Protein AF-A0A965XZT9-F1 (afdb_monomer_lite)

Radius of gyration: 24.92 Å; chains: 1; bounding box: 49×25×81 Å

Sequence (124 aa):
MKNLSIKQRVTLYYAAVFLLITGLVIGGFYAAFGYQTNQVSQLSLERAVKNAFDFIETPGDWLEISPDFDFYVDDVTLLVYGPEGTLMLGHEPQSFPQNTALRSDEHQSIDTTLDQWQVYDLYT

Structure (mmCIF, N/CA/C/O backbone):
data_AF-A0A965XZT9-F1
#
_entry.id   AF-A0A965XZT9-F1
#
loop_
_atom_site.group_PDB
_atom_site.id
_atom_site.type_symbol
_atom_site.label_atom_id
_atom_site.label_alt_id
_atom_site.label_comp_id
_atom_site.label_asym_id
_atom_site.label_entity_id
_atom_site.label_seq_id
_atom_site.pdbx_PDB_ins_code
_atom_site.Cartn_x
_atom_site.Cartn_y
_atom_site.Cartn_z
_atom_site.occupancy
_atom_site.B_iso_or_equiv
_atom_site.auth_seq_id
_atom_site.auth_comp_id
_atom_site.auth_asym_id
_atom_site.auth_atom_id
_atom_site.pdbx_PDB_model_num
ATOM 1 N N . MET A 1 1 ? -14.667 12.837 48.450 1.00 46.12 1 MET A N 1
ATOM 2 C CA . MET A 1 1 ? -15.279 12.034 47.365 1.00 46.12 1 MET A CA 1
ATOM 3 C C . MET A 1 1 ? -16.685 12.569 47.148 1.00 46.12 1 MET A C 1
ATOM 5 O O . MET A 1 1 ? -17.460 12.572 48.092 1.00 46.12 1 MET A O 1
ATOM 9 N N . LYS A 1 2 ? -16.977 13.171 45.989 1.00 57.44 2 LYS A N 1
ATOM 10 C CA . LYS A 1 2 ? -18.241 13.893 45.770 1.00 57.44 2 LYS A CA 1
ATOM 11 C C . LYS A 1 2 ? -19.372 12.877 45.582 1.00 57.44 2 LYS A C 1
ATOM 13 O O . LYS A 1 2 ? -19.319 12.058 44.668 1.00 57.44 2 LYS A O 1
ATOM 18 N N . ASN A 1 3 ? -20.368 12.918 46.462 1.00 64.38 3 ASN A N 1
ATOM 19 C CA . ASN A 1 3 ? -21.511 12.008 46.442 1.00 64.38 3 ASN A CA 1
ATOM 20 C C . ASN A 1 3 ? -22.397 12.348 45.237 1.00 64.38 3 ASN A C 1
ATOM 22 O O . ASN A 1 3 ? -23.255 13.223 45.310 1.00 64.38 3 ASN A O 1
ATOM 26 N N . LEU A 1 4 ? -22.129 11.704 44.100 1.00 70.00 4 LEU A N 1
ATOM 27 C CA . LEU A 1 4 ? -22.939 11.828 42.889 1.00 70.00 4 LEU A CA 1
ATOM 28 C C . LEU A 1 4 ? -24.373 11.388 43.193 1.00 70.00 4 LEU A C 1
ATOM 30 O O . LEU A 1 4 ? -24.595 10.299 43.728 1.00 70.00 4 LEU A O 1
ATOM 34 N N . SER A 1 5 ? -25.334 12.236 42.828 1.00 79.06 5 SER A N 1
ATOM 35 C CA . SER A 1 5 ? -26.756 11.908 42.917 1.00 79.06 5 SER A CA 1
ATOM 36 C C . SER A 1 5 ? -27.059 10.666 42.076 1.00 79.06 5 SER A C 1
ATOM 38 O O . SER A 1 5 ? -26.427 10.436 41.042 1.00 79.06 5 SER A O 1
ATOM 40 N N . ILE A 1 6 ? -28.049 9.874 42.492 1.00 78.38 6 ILE A N 1
ATOM 41 C CA . ILE A 1 6 ? -28.479 8.643 41.807 1.00 78.38 6 ILE A CA 1
ATOM 42 C C . ILE A 1 6 ? -28.714 8.901 40.309 1.00 78.38 6 ILE A C 1
ATOM 44 O O . ILE A 1 6 ? -28.274 8.116 39.475 1.00 78.38 6 ILE A O 1
ATOM 48 N N . LYS A 1 7 ? -29.295 10.058 39.957 1.00 78.75 7 LYS A N 1
ATOM 49 C CA . LYS A 1 7 ? -29.506 10.471 38.560 1.00 78.75 7 LYS A CA 1
ATOM 50 C C . LYS A 1 7 ? -28.192 10.581 37.776 1.00 78.75 7 LYS A C 1
ATOM 52 O O . LYS A 1 7 ? -28.102 10.070 36.669 1.00 78.75 7 LYS A O 1
ATOM 57 N N . GLN A 1 8 ? -27.158 11.182 38.366 1.00 80.00 8 GLN A N 1
ATOM 58 C CA . GLN A 1 8 ? -25.852 11.354 37.719 1.00 80.00 8 GLN A CA 1
ATOM 59 C C . GLN A 1 8 ? -25.112 10.028 37.545 1.00 80.00 8 GLN A C 1
ATOM 61 O O . GLN A 1 8 ? -24.463 9.835 36.525 1.00 80.00 8 GLN A O 1
ATOM 66 N N . ARG A 1 9 ? -25.226 9.100 38.506 1.00 83.19 9 ARG A N 1
ATOM 67 C CA . ARG A 1 9 ? -24.647 7.752 38.371 1.00 83.19 9 ARG A CA 1
ATOM 68 C C . ARG A 1 9 ? -25.265 6.989 37.204 1.00 83.19 9 ARG A C 1
ATOM 70 O O . ARG A 1 9 ? -24.542 6.365 36.437 1.00 83.19 9 ARG A O 1
ATOM 77 N N . VAL A 1 10 ? -26.585 7.083 37.056 1.00 85.06 10 VAL A N 1
ATOM 78 C CA . VAL A 1 10 ? -27.317 6.448 35.955 1.00 85.06 10 VAL A CA 1
ATOM 79 C C . VAL A 1 10 ? -26.925 7.072 34.612 1.00 85.06 10 VAL A C 1
ATOM 81 O O . VAL A 1 10 ? -26.591 6.344 33.683 1.00 85.06 10 VAL A O 1
ATOM 84 N N . THR A 1 11 ? -26.867 8.404 34.511 1.00 90.62 11 THR A N 1
ATOM 85 C CA . THR A 1 11 ? -26.394 9.087 33.292 1.00 90.62 11 THR A CA 1
ATOM 86 C C . THR A 1 11 ? -24.959 8.702 32.932 1.00 90.62 11 THR A C 1
ATOM 88 O O . THR A 1 11 ? -24.677 8.448 31.765 1.00 90.62 11 THR A O 1
ATOM 91 N N . LEU A 1 12 ? -24.061 8.615 33.919 1.00 87.88 12 LEU A N 1
ATOM 92 C CA . LEU A 1 12 ? -22.669 8.219 33.696 1.00 87.88 12 LEU A CA 1
ATOM 93 C C . LEU A 1 12 ? -22.569 6.786 33.160 1.00 87.88 12 LEU A C 1
ATOM 95 O O . LEU A 1 12 ? -21.752 6.517 32.288 1.00 87.88 12 LEU A O 1
ATOM 99 N N . TYR A 1 13 ? -23.417 5.881 33.653 1.00 91.38 13 TYR A N 1
ATOM 100 C CA . TYR A 1 13 ? -23.460 4.500 33.184 1.00 91.38 13 TYR A CA 1
ATOM 101 C C . TYR A 1 13 ? -23.886 4.418 31.715 1.00 91.38 13 TYR A C 1
ATOM 103 O O . TYR A 1 13 ? -23.197 3.801 30.907 1.00 91.38 13 TYR A O 1
ATOM 111 N N . TYR A 1 14 ? -24.968 5.109 31.344 1.00 91.06 14 TYR A N 1
ATOM 112 C CA . TYR A 1 14 ? -25.407 5.164 29.949 1.00 91.06 14 TYR A CA 1
ATOM 113 C C . TYR A 1 14 ? -24.369 5.824 29.037 1.00 91.06 14 TYR A C 1
ATOM 115 O O . TYR A 1 14 ? -24.112 5.317 27.949 1.00 91.06 14 TYR A O 1
ATOM 123 N N . ALA A 1 15 ? -23.722 6.903 29.488 1.00 93.19 15 ALA A N 1
ATOM 124 C CA . ALA A 1 15 ? -22.646 7.547 28.738 1.00 93.19 15 ALA A CA 1
ATOM 125 C C . ALA A 1 15 ? -21.436 6.615 28.545 1.00 93.19 15 ALA A C 1
ATOM 127 O O . ALA A 1 15 ? -20.874 6.562 27.454 1.00 93.19 15 ALA A O 1
ATOM 128 N N . ALA A 1 16 ? -21.060 5.845 29.570 1.00 92.44 16 ALA A N 1
ATOM 129 C CA . ALA A 1 16 ? -19.964 4.883 29.485 1.00 92.44 16 ALA A CA 1
ATOM 130 C C . ALA A 1 16 ? -20.272 3.749 28.498 1.00 92.44 16 ALA A C 1
ATOM 132 O O . ALA A 1 16 ? -19.433 3.425 27.662 1.00 92.44 16 ALA A O 1
ATOM 133 N N . VAL A 1 17 ? -21.485 3.188 28.543 1.00 95.44 17 VAL A N 1
ATOM 134 C CA . VAL A 1 17 ? -21.930 2.167 27.579 1.00 95.44 17 VAL A CA 1
ATOM 135 C C . VAL A 1 17 ? -21.943 2.734 26.159 1.00 95.44 17 VAL A C 1
ATOM 137 O O . VAL A 1 17 ? -21.466 2.081 25.234 1.00 95.44 17 VAL A O 1
ATOM 140 N N . PHE A 1 18 ? -22.423 3.966 25.982 1.00 95.62 18 PHE A N 1
ATOM 141 C CA . PHE A 1 18 ? -22.443 4.626 24.679 1.00 95.62 18 PHE A CA 1
ATOM 142 C C . PHE A 1 18 ? -21.033 4.848 24.116 1.00 95.62 18 PHE A C 1
ATOM 144 O O . PHE A 1 18 ? -20.787 4.561 22.944 1.00 95.62 18 PHE A O 1
ATOM 151 N N . LEU A 1 19 ? -20.087 5.294 24.948 1.00 95.56 19 LEU A N 1
ATOM 152 C CA . LEU A 1 19 ? -18.681 5.432 24.562 1.00 95.56 19 LEU A CA 1
ATOM 153 C C . LEU A 1 19 ? -18.058 4.087 24.190 1.00 95.56 19 LEU A C 1
ATOM 155 O O . LEU A 1 19 ? -17.312 4.015 23.219 1.00 95.56 19 LEU A O 1
ATOM 159 N N . LEU A 1 20 ? -18.391 3.023 24.922 1.00 96.31 20 LEU A N 1
ATOM 160 C CA . LEU A 1 20 ? -17.888 1.678 24.651 1.00 96.31 20 LEU A CA 1
ATOM 161 C C . LEU A 1 20 ? -18.380 1.179 23.283 1.00 96.31 20 LEU A C 1
ATOM 163 O O . LEU A 1 20 ? -17.574 0.761 22.456 1.00 96.31 20 LEU A O 1
ATOM 167 N N . ILE A 1 21 ? -19.681 1.306 23.005 1.00 96.31 21 ILE A N 1
ATOM 168 C CA . ILE A 1 21 ? -20.266 0.949 21.702 1.00 96.31 21 ILE A CA 1
ATOM 169 C C . ILE A 1 21 ? -19.636 1.784 20.582 1.00 96.31 21 ILE A C 1
ATOM 171 O O . ILE A 1 21 ? -19.229 1.236 19.561 1.00 96.31 21 ILE A O 1
ATOM 175 N N . THR A 1 22 ? -19.504 3.096 20.785 1.00 96.06 22 THR A N 1
ATOM 176 C CA . THR A 1 22 ? -18.891 3.997 19.799 1.00 96.06 22 THR A CA 1
ATOM 177 C C . THR A 1 22 ? -17.442 3.598 19.509 1.00 96.06 22 THR A C 1
ATOM 179 O O . THR A 1 22 ? -17.047 3.529 18.348 1.00 96.06 22 THR A O 1
ATOM 182 N N . GLY A 1 23 ? -16.664 3.264 20.542 1.00 95.75 23 GLY A N 1
ATOM 183 C CA . GLY A 1 23 ? -15.288 2.792 20.391 1.00 95.75 23 GLY A CA 1
ATOM 184 C C . GLY A 1 23 ? -15.191 1.479 19.614 1.00 95.75 23 GLY A C 1
ATOM 185 O O . GLY A 1 23 ? -14.319 1.34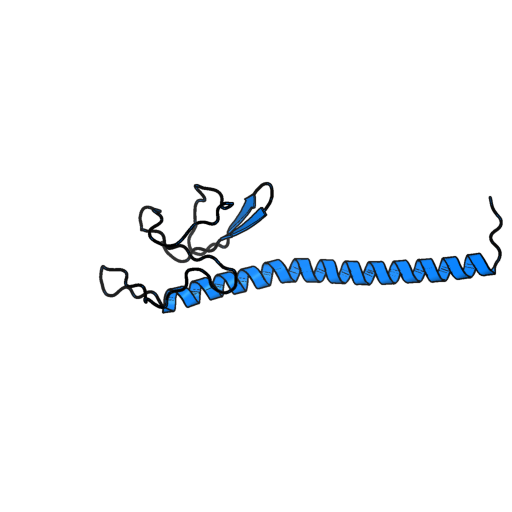7 18.761 1.00 95.75 23 GLY A O 1
ATOM 186 N N . LEU A 1 24 ? -16.111 0.538 19.845 1.00 95.12 24 LEU A N 1
ATOM 187 C CA . LEU A 1 24 ? -16.170 -0.714 19.083 1.00 95.12 24 LEU A CA 1
ATOM 188 C C . LEU A 1 24 ? -16.498 -0.478 17.608 1.00 95.12 24 LEU A C 1
ATOM 190 O O . LEU A 1 24 ? -15.872 -1.088 16.746 1.00 95.12 24 LEU A O 1
ATOM 194 N N . VAL A 1 25 ? -17.438 0.422 17.309 1.00 94.94 25 VAL A N 1
ATOM 195 C CA . VAL A 1 25 ? -17.782 0.778 15.925 1.00 94.94 25 VAL A CA 1
ATOM 196 C C . VAL A 1 25 ? -16.580 1.409 15.223 1.00 94.94 25 VAL A C 1
ATOM 198 O O . VAL A 1 25 ? -16.198 0.949 14.151 1.00 94.94 25 VAL A O 1
ATOM 201 N N . ILE A 1 26 ? -15.937 2.404 15.843 1.00 92.88 26 ILE A N 1
ATOM 202 C CA . ILE A 1 26 ? -14.747 3.061 15.278 1.00 92.88 26 ILE A CA 1
ATOM 203 C C . ILE A 1 26 ? -13.605 2.055 15.094 1.00 92.88 26 ILE A C 1
ATOM 205 O O . ILE A 1 26 ? -12.980 2.032 14.037 1.00 92.88 26 ILE A O 1
ATOM 209 N N . GLY A 1 27 ? -13.354 1.196 16.085 1.00 89.75 27 GLY A N 1
ATOM 210 C CA . GLY A 1 27 ? -12.330 0.155 15.997 1.00 89.75 27 GLY A CA 1
ATOM 211 C C . GLY A 1 27 ? -12.604 -0.844 14.872 1.00 89.75 27 GLY A C 1
ATOM 212 O O . GLY A 1 27 ? -11.687 -1.209 14.140 1.00 89.75 27 GLY A O 1
ATOM 213 N N . GLY A 1 28 ? -13.868 -1.230 14.686 1.00 85.88 28 GLY A N 1
ATOM 214 C CA . GLY A 1 28 ? -14.299 -2.074 13.573 1.00 85.88 28 GLY A CA 1
ATOM 215 C C . GLY A 1 28 ? -14.065 -1.415 12.214 1.00 85.88 28 GLY A C 1
ATOM 216 O O . GLY A 1 28 ? -13.497 -2.046 11.326 1.00 85.88 28 GLY A O 1
ATOM 217 N N . PHE A 1 29 ? -14.427 -0.136 12.067 1.00 84.62 29 PHE A N 1
ATOM 218 C CA . PHE A 1 29 ? -14.134 0.629 10.852 1.00 84.62 29 PHE A CA 1
ATOM 219 C C . PHE A 1 29 ? -12.630 0.709 10.584 1.00 84.62 29 PHE A C 1
ATOM 221 O O . PHE A 1 29 ? -12.201 0.423 9.472 1.00 84.62 29 PHE A O 1
ATOM 228 N N . TYR A 1 30 ? -11.821 1.035 11.594 1.00 81.50 30 TYR A N 1
ATOM 229 C CA . TYR A 1 30 ? -10.368 1.132 11.448 1.00 81.50 30 TYR A CA 1
ATOM 230 C C . TYR A 1 30 ? -9.742 -0.192 10.988 1.00 81.50 30 TYR A C 1
ATOM 232 O O . TYR A 1 30 ? -8.926 -0.208 10.068 1.00 81.50 30 TYR A O 1
ATOM 240 N N . ALA A 1 31 ? -10.170 -1.314 11.577 1.00 78.00 31 ALA A N 1
ATOM 241 C CA . ALA A 1 31 ? -9.729 -2.638 11.154 1.00 78.00 31 ALA A CA 1
ATOM 242 C C . ALA A 1 31 ? -10.134 -2.933 9.701 1.00 78.00 31 ALA A C 1
ATOM 244 O O . ALA A 1 31 ? -9.304 -3.383 8.915 1.00 78.00 31 ALA A O 1
ATOM 245 N N . ALA A 1 32 ? -11.381 -2.635 9.322 1.00 72.38 32 ALA A N 1
ATOM 246 C CA . ALA A 1 32 ? -11.863 -2.839 7.958 1.00 72.38 32 ALA A CA 1
ATOM 247 C C . ALA A 1 32 ? -11.080 -2.004 6.930 1.00 72.38 32 ALA A C 1
ATOM 249 O O . ALA A 1 32 ? -10.687 -2.537 5.896 1.00 72.38 32 ALA A O 1
ATOM 250 N N . PHE A 1 33 ? -10.786 -0.734 7.229 1.00 65.81 33 PHE A N 1
ATOM 251 C CA . PHE A 1 33 ? -9.977 0.122 6.356 1.00 65.81 33 PHE A CA 1
ATOM 252 C C . PHE A 1 33 ? -8.551 -0.412 6.179 1.00 65.81 33 PHE A C 1
ATOM 254 O O . PHE A 1 33 ? -8.067 -0.470 5.052 1.00 65.81 33 PHE A O 1
ATOM 261 N N . GLY A 1 34 ? -7.899 -0.867 7.255 1.00 61.09 34 GLY A N 1
ATOM 262 C CA . GLY A 1 34 ? -6.539 -1.412 7.178 1.00 61.09 34 GLY A CA 1
ATOM 263 C C . GLY A 1 34 ? -6.424 -2.661 6.295 1.00 61.09 34 GLY A C 1
ATOM 264 O O . GLY A 1 34 ? -5.463 -2.798 5.539 1.00 61.09 34 GLY A O 1
ATOM 265 N N . TYR A 1 35 ? -7.416 -3.557 6.346 1.00 57.88 35 TYR A N 1
ATOM 266 C CA . TYR A 1 35 ? -7.450 -4.740 5.477 1.00 57.88 35 TYR A CA 1
ATOM 267 C C . TYR A 1 35 ? -7.829 -4.402 4.030 1.00 57.88 35 TYR A C 1
ATOM 269 O O . TYR A 1 35 ? -7.253 -4.972 3.102 1.00 57.88 35 TYR A O 1
ATOM 277 N N . GLN A 1 36 ? -8.769 -3.474 3.827 1.00 53.88 36 GLN A N 1
ATOM 278 C CA . GLN A 1 36 ? -9.250 -3.107 2.496 1.00 53.88 36 GLN A CA 1
ATOM 279 C C . GLN A 1 36 ? -8.186 -2.356 1.687 1.00 53.88 36 GLN A C 1
ATOM 281 O O . GLN A 1 36 ? -8.016 -2.653 0.509 1.00 53.88 36 GLN A O 1
ATOM 286 N N . THR A 1 37 ? -7.446 -1.428 2.305 1.00 55.72 37 THR A N 1
ATOM 287 C CA . THR A 1 37 ? -6.440 -0.613 1.608 1.00 55.72 37 THR A CA 1
ATOM 288 C C . THR A 1 37 ? -5.355 -1.473 0.967 1.00 55.72 37 THR A C 1
ATOM 290 O O . THR A 1 37 ? -5.084 -1.318 -0.214 1.00 55.72 37 THR A O 1
ATOM 293 N N . ASN A 1 38 ? -4.776 -2.435 1.687 1.00 58.25 38 ASN A N 1
ATOM 294 C CA . ASN A 1 38 ? -3.661 -3.211 1.135 1.00 58.25 38 ASN A CA 1
ATOM 295 C C . ASN A 1 38 ? -4.098 -4.175 0.026 1.00 58.25 38 ASN A C 1
ATOM 297 O O . ASN A 1 38 ? -3.437 -4.272 -1.003 1.00 58.25 38 ASN A O 1
ATOM 301 N N . GLN A 1 39 ? -5.228 -4.862 0.209 1.00 59.53 39 GLN A N 1
ATOM 302 C CA . GLN A 1 39 ? -5.711 -5.851 -0.760 1.00 59.53 39 GLN A CA 1
ATOM 303 C C . GLN A 1 39 ? -6.260 -5.198 -2.032 1.00 59.53 39 GLN A C 1
ATOM 305 O O . GLN A 1 39 ? -5.990 -5.664 -3.136 1.00 59.53 39 GLN A O 1
ATOM 310 N N . VAL A 1 40 ? -7.009 -4.099 -1.897 1.00 60.75 40 VAL A N 1
ATOM 311 C CA . VAL A 1 40 ? -7.529 -3.373 -3.063 1.00 60.75 40 VAL A CA 1
ATOM 312 C C . VAL A 1 40 ? -6.396 -2.704 -3.830 1.00 60.75 40 VAL A C 1
ATOM 314 O O . VAL A 1 40 ? -6.389 -2.799 -5.053 1.00 60.75 40 VAL A O 1
ATOM 317 N N . SER A 1 41 ? -5.413 -2.106 -3.147 1.00 62.38 41 SER A N 1
ATOM 318 C CA . SER A 1 41 ? -4.259 -1.506 -3.824 1.00 62.38 41 SER A CA 1
ATOM 319 C C . SER A 1 41 ? -3.421 -2.542 -4.573 1.00 62.38 41 SER A C 1
ATOM 321 O O . SER A 1 41 ? -3.017 -2.276 -5.698 1.00 62.38 41 SER A O 1
ATOM 323 N N . GLN A 1 42 ? -3.211 -3.740 -4.014 1.00 65.75 42 GLN A N 1
ATOM 324 C CA . GLN A 1 42 ? -2.490 -4.819 -4.706 1.00 65.75 42 GLN A CA 1
ATOM 325 C C . GLN A 1 42 ? -3.237 -5.312 -5.950 1.00 65.75 42 GLN A C 1
ATOM 327 O O . GLN A 1 42 ? -2.642 -5.422 -7.018 1.00 65.75 42 GLN A O 1
ATOM 332 N N . LEU A 1 43 ? -4.548 -5.543 -5.837 1.00 66.88 43 LEU A N 1
ATOM 333 C CA . LEU A 1 43 ? -5.375 -5.975 -6.968 1.00 66.88 43 LEU A CA 1
ATOM 334 C C . LEU A 1 43 ? -5.496 -4.897 -8.054 1.00 66.88 43 LEU A C 1
ATOM 336 O O . LEU A 1 43 ? -5.570 -5.228 -9.237 1.00 66.88 43 LEU A O 1
ATOM 340 N N . SER A 1 44 ? -5.541 -3.621 -7.662 1.00 69.31 44 SER A N 1
ATOM 341 C CA . SER A 1 44 ? -5.556 -2.495 -8.601 1.00 69.31 44 SER A CA 1
ATOM 342 C C . SER A 1 44 ? -4.219 -2.377 -9.326 1.00 69.31 44 SER A C 1
ATOM 344 O O . SER A 1 44 ? -4.203 -2.262 -10.545 1.00 69.31 44 SER A O 1
ATOM 346 N N . LEU A 1 45 ? -3.105 -2.507 -8.596 1.00 71.50 45 LEU A N 1
ATOM 347 C CA . LEU A 1 45 ? -1.750 -2.499 -9.147 1.00 71.50 45 LEU A CA 1
ATOM 348 C C . LEU A 1 45 ? -1.536 -3.636 -10.152 1.00 71.50 45 LEU A C 1
ATOM 350 O O . LEU A 1 45 ? -1.114 -3.390 -11.277 1.00 71.50 45 LEU A O 1
ATOM 354 N N . GLU A 1 46 ? -1.888 -4.868 -9.782 1.00 74.50 46 GLU A N 1
ATOM 355 C CA . GLU A 1 46 ? -1.767 -6.030 -10.668 1.00 74.50 46 GLU A CA 1
ATOM 356 C C . GLU A 1 46 ? -2.614 -5.861 -11.938 1.00 74.50 46 GLU A C 1
ATOM 358 O O . GLU A 1 46 ? -2.160 -6.163 -13.042 1.00 74.50 46 GLU A O 1
ATOM 363 N N . ARG A 1 47 ? -3.843 -5.345 -11.803 1.00 76.88 47 ARG A N 1
ATOM 364 C CA . ARG A 1 47 ? -4.728 -5.108 -12.947 1.00 76.88 47 ARG A CA 1
ATOM 365 C C . ARG A 1 47 ? -4.216 -3.985 -13.844 1.00 76.88 47 ARG A C 1
ATOM 367 O O . ARG A 1 47 ? -4.253 -4.151 -15.057 1.00 76.88 47 ARG A O 1
ATOM 374 N N . ALA A 1 48 ? -3.740 -2.880 -13.272 1.00 75.75 48 ALA A N 1
ATOM 375 C CA . ALA A 1 48 ? -3.180 -1.765 -14.028 1.00 75.75 48 ALA A CA 1
ATOM 376 C C . ALA A 1 48 ? -1.967 -2.221 -14.847 1.00 75.75 48 ALA A C 1
ATOM 378 O O . ALA A 1 48 ? -1.909 -1.952 -16.042 1.00 75.75 48 ALA A O 1
ATOM 379 N N . VAL A 1 49 ? -1.061 -2.994 -14.239 1.00 74.56 49 VAL A N 1
ATOM 380 C CA . VAL A 1 49 ? 0.100 -3.562 -14.936 1.00 74.56 49 VAL A CA 1
ATOM 381 C C . VAL A 1 49 ? -0.341 -4.527 -16.038 1.00 74.56 49 VAL A C 1
ATOM 383 O O . VAL A 1 49 ? 0.073 -4.363 -17.179 1.00 74.56 49 VAL A O 1
ATOM 386 N N . LYS A 1 50 ? -1.229 -5.490 -15.754 1.00 76.94 50 LYS A N 1
ATOM 387 C CA . LYS A 1 50 ? -1.712 -6.444 -16.772 1.00 76.94 50 LYS A CA 1
ATOM 388 C C . LYS A 1 50 ? -2.414 -5.759 -17.944 1.00 76.94 50 LYS A C 1
ATOM 390 O O . LYS A 1 50 ? -2.141 -6.105 -19.085 1.00 76.94 50 LYS A O 1
ATOM 395 N N . ASN A 1 51 ? -3.261 -4.771 -17.670 1.00 76.50 51 ASN A N 1
ATOM 396 C CA . ASN A 1 51 ? -3.925 -3.991 -18.713 1.00 76.50 51 ASN A CA 1
ATOM 397 C C . ASN A 1 51 ? -2.919 -3.164 -19.524 1.00 76.50 51 ASN A C 1
ATOM 399 O O . ASN A 1 51 ? -3.107 -2.997 -20.721 1.00 76.50 51 ASN A O 1
ATOM 403 N N . ALA A 1 52 ? -1.853 -2.652 -18.901 1.00 72.44 52 ALA A N 1
ATOM 404 C CA . ALA A 1 52 ? -0.803 -1.917 -19.601 1.00 72.44 52 ALA A CA 1
ATOM 405 C C . ALA A 1 52 ? -0.102 -2.793 -20.653 1.00 72.44 52 ALA A C 1
ATOM 407 O O . ALA A 1 52 ? 0.183 -2.315 -21.748 1.00 72.44 52 ALA A O 1
ATOM 408 N N . PHE A 1 53 ? 0.108 -4.082 -20.360 1.00 72.94 53 PHE A N 1
ATOM 409 C CA . PHE A 1 53 ? 0.671 -5.035 -21.323 1.00 72.94 53 PHE A CA 1
ATOM 410 C C . PHE A 1 53 ? -0.218 -5.264 -22.550 1.00 72.94 53 PHE A C 1
ATOM 412 O O . PHE A 1 53 ? 0.326 -5.504 -23.622 1.00 72.94 53 PHE A O 1
ATOM 419 N N . ASP A 1 54 ? -1.545 -5.124 -22.450 1.00 73.81 54 ASP A N 1
ATOM 420 C CA . ASP A 1 54 ? -2.436 -5.238 -23.619 1.00 73.81 54 ASP A CA 1
ATOM 421 C C . ASP A 1 54 ? -2.193 -4.122 -24.658 1.00 73.81 54 ASP A C 1
ATOM 423 O O . ASP A 1 54 ? -2.570 -4.261 -25.820 1.00 73.81 54 ASP A O 1
ATOM 427 N N . PHE A 1 55 ? -1.554 -3.017 -24.256 1.00 61.72 55 PHE A N 1
ATOM 428 C CA . PHE A 1 55 ? -1.218 -1.880 -25.121 1.00 61.72 55 PHE A CA 1
ATOM 429 C C . PHE A 1 55 ? 0.236 -1.886 -25.612 1.00 61.72 55 PHE A C 1
ATOM 431 O O . PHE A 1 55 ? 0.623 -0.998 -26.385 1.00 61.72 55 PHE A O 1
ATOM 438 N N . ILE A 1 56 ? 1.034 -2.854 -25.152 1.00 68.38 56 ILE A N 1
ATOM 439 C CA . ILE A 1 56 ? 2.441 -3.025 -25.502 1.00 68.38 56 ILE A CA 1
ATOM 440 C C . ILE A 1 56 ? 2.556 -4.262 -26.389 1.00 68.38 56 ILE A C 1
ATOM 442 O O . ILE A 1 56 ? 2.380 -5.392 -25.937 1.00 68.38 56 ILE A O 1
ATOM 446 N N . GLU A 1 57 ? 2.895 -4.055 -27.655 1.00 65.19 57 GLU A N 1
ATOM 447 C CA . GLU A 1 57 ? 3.192 -5.141 -28.579 1.00 65.19 57 GLU A CA 1
ATOM 448 C C . GLU A 1 57 ? 4.706 -5.246 -28.790 1.00 65.19 57 GLU A C 1
ATOM 450 O O . GLU A 1 57 ? 5.419 -4.246 -28.900 1.00 65.19 57 GLU A O 1
ATOM 455 N N . THR A 1 58 ? 5.203 -6.477 -28.917 1.00 62.03 58 THR A N 1
ATOM 456 C CA . THR A 1 58 ? 6.604 -6.743 -29.280 1.00 62.03 58 THR A CA 1
ATOM 457 C C . THR A 1 58 ? 6.664 -7.480 -30.621 1.00 62.03 58 THR A C 1
ATOM 459 O O . THR A 1 58 ? 6.903 -8.694 -30.654 1.00 62.03 58 THR A O 1
ATOM 462 N N . PRO A 1 59 ? 6.401 -6.809 -31.761 1.00 58.97 59 PRO A N 1
ATOM 463 C CA . PRO A 1 59 ? 6.555 -7.436 -33.062 1.00 58.97 59 PRO A CA 1
ATOM 464 C C . PRO A 1 59 ? 8.046 -7.583 -33.398 1.00 58.97 59 PRO A C 1
ATOM 466 O O . PRO A 1 59 ? 8.676 -6.702 -33.972 1.00 58.97 59 PRO A O 1
ATOM 469 N N . GLY A 1 60 ? 8.626 -8.736 -33.064 1.00 67.69 60 GLY A N 1
ATOM 470 C CA . GLY A 1 60 ? 10.022 -9.042 -33.381 1.00 67.69 60 GLY A CA 1
ATOM 471 C C . GLY A 1 60 ? 10.999 -8.465 -32.358 1.00 67.69 60 GLY A C 1
ATOM 472 O O . GLY A 1 60 ? 11.038 -8.952 -31.235 1.00 67.69 60 GLY A O 1
ATOM 473 N N . ASP A 1 61 ? 11.816 -7.489 -32.767 1.00 63.56 61 ASP A N 1
ATOM 474 C CA . ASP A 1 61 ? 12.959 -6.969 -31.983 1.00 63.56 61 ASP A CA 1
ATOM 475 C C . ASP A 1 61 ? 12.772 -5.502 -31.543 1.00 63.56 61 ASP A C 1
ATOM 477 O O . ASP A 1 61 ? 13.695 -4.865 -31.037 1.00 63.56 61 ASP A O 1
ATOM 481 N N . TRP A 1 62 ? 11.583 -4.932 -31.767 1.00 53.38 62 TRP A N 1
ATOM 482 C CA . TRP A 1 62 ? 11.229 -3.581 -31.332 1.00 53.38 62 TRP A CA 1
ATOM 483 C C . TRP A 1 62 ? 10.001 -3.601 -30.424 1.00 53.38 62 TRP A C 1
ATOM 485 O O . TRP A 1 62 ? 9.080 -4.395 -30.609 1.00 53.38 62 TRP A O 1
ATOM 495 N N . LEU A 1 63 ? 10.016 -2.710 -29.434 1.00 67.75 63 LEU A N 1
ATOM 496 C CA . LEU A 1 63 ? 8.895 -2.461 -28.538 1.00 67.75 63 LEU A CA 1
ATOM 497 C C . LEU A 1 63 ? 7.992 -1.403 -29.174 1.00 67.75 63 LEU A C 1
ATOM 499 O O . LEU A 1 63 ? 8.436 -0.276 -29.409 1.00 67.75 63 LEU A O 1
ATOM 503 N N . GLU A 1 64 ? 6.745 -1.759 -29.457 1.00 69.56 64 GLU A N 1
ATOM 504 C CA . GLU A 1 64 ? 5.735 -0.840 -29.970 1.00 69.56 64 GLU A CA 1
ATOM 505 C C . GLU A 1 64 ? 4.710 -0.564 -28.868 1.00 69.56 64 GLU A C 1
ATOM 507 O O . GLU A 1 64 ? 3.999 -1.453 -28.404 1.00 69.56 64 GLU A O 1
ATOM 512 N N . ILE A 1 65 ? 4.672 0.686 -28.408 1.00 70.56 65 ILE A N 1
ATOM 513 C CA . ILE A 1 65 ? 3.733 1.134 -27.381 1.00 70.56 65 ILE A CA 1
ATOM 514 C C . ILE A 1 65 ? 2.652 1.936 -28.078 1.00 70.56 65 ILE A C 1
ATOM 516 O O . ILE A 1 65 ? 2.943 2.903 -28.789 1.00 70.56 65 ILE A O 1
ATOM 520 N N . SER A 1 66 ? 1.405 1.528 -27.864 1.00 70.19 66 SER A N 1
ATOM 521 C CA . SER A 1 66 ? 0.254 2.222 -28.427 1.00 70.19 66 SER A CA 1
ATOM 522 C C . SER A 1 66 ? 0.249 3.697 -27.996 1.00 70.19 66 SER A C 1
ATOM 524 O O . SER A 1 66 ? 0.525 3.996 -26.835 1.00 70.19 66 SER A O 1
ATOM 526 N N . PRO A 1 67 ? -0.108 4.646 -28.880 1.00 66.06 67 PRO A N 1
ATOM 527 C CA . PRO A 1 67 ? -0.198 6.065 -28.520 1.00 66.06 67 PRO A CA 1
ATOM 528 C C . PRO A 1 67 ? -1.270 6.351 -27.455 1.00 66.06 67 PRO A C 1
ATOM 530 O O . PRO A 1 67 ? -1.227 7.400 -26.819 1.00 66.06 67 PRO A O 1
ATOM 533 N N . ASP A 1 68 ? -2.195 5.410 -27.251 1.00 70.81 68 ASP A N 1
ATOM 534 C CA . ASP A 1 68 ? -3.238 5.452 -26.225 1.00 70.81 68 ASP A CA 1
ATOM 535 C C . ASP A 1 68 ? -2.761 4.905 -24.861 1.00 70.81 68 ASP A C 1
ATOM 537 O O . ASP A 1 68 ? -3.561 4.776 -23.936 1.00 70.81 68 ASP A O 1
ATOM 541 N N . PHE A 1 69 ? -1.471 4.569 -24.722 1.00 72.25 69 PHE A N 1
ATOM 542 C CA . PHE A 1 69 ? -0.889 4.113 -23.462 1.00 72.25 69 PHE A CA 1
ATOM 543 C C . PHE A 1 69 ? -0.868 5.246 -22.432 1.00 72.25 69 PHE A C 1
ATOM 545 O O . PHE A 1 69 ? -0.175 6.253 -22.603 1.00 72.25 69 PHE A O 1
ATOM 552 N N . ASP A 1 70 ? -1.602 5.062 -21.338 1.00 75.19 70 ASP A N 1
ATOM 553 C CA . ASP A 1 70 ? -1.597 5.988 -20.213 1.00 75.19 70 ASP A CA 1
ATOM 554 C C . ASP A 1 70 ? -0.574 5.538 -19.163 1.00 75.19 70 ASP A C 1
ATOM 556 O O . ASP A 1 70 ? -0.617 4.416 -18.663 1.00 75.19 70 ASP A O 1
ATOM 560 N N . PHE A 1 71 ? 0.3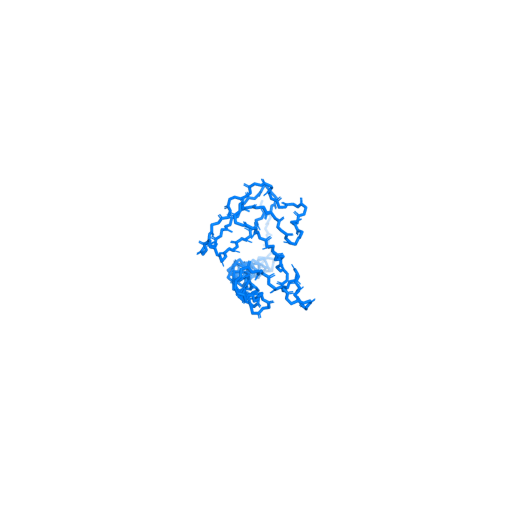57 6.429 -18.817 1.00 74.81 71 PHE A N 1
ATOM 561 C CA . PHE A 1 71 ? 1.362 6.188 -17.777 1.00 74.81 71 PHE A CA 1
ATOM 562 C C . PHE A 1 71 ? 0.789 6.343 -16.358 1.00 74.81 71 PHE A C 1
ATOM 564 O O . PHE A 1 71 ? 1.501 6.089 -15.384 1.00 74.81 71 PHE A O 1
ATOM 571 N N . TYR A 1 72 ? -0.471 6.767 -16.227 1.00 77.44 72 TYR A N 1
ATOM 572 C CA . TYR A 1 72 ? -1.172 6.908 -14.958 1.00 77.44 72 TYR A CA 1
ATOM 573 C C . TYR A 1 72 ? -2.591 6.335 -15.044 1.00 77.44 72 TYR A C 1
ATOM 575 O O . TYR A 1 72 ? -3.508 6.978 -15.545 1.00 77.44 72 TYR A O 1
ATOM 583 N N . VAL A 1 73 ? -2.797 5.130 -14.511 1.00 72.94 73 VAL A N 1
ATOM 584 C CA . VAL A 1 73 ? -4.094 4.433 -14.562 1.00 72.94 73 VAL A CA 1
ATOM 585 C C . VAL A 1 73 ? -4.505 4.011 -13.162 1.00 72.94 73 VAL A C 1
ATOM 587 O O . VAL A 1 73 ? -3.712 3.406 -12.451 1.00 72.94 73 VAL A O 1
ATOM 590 N N . ASP A 1 74 ? -5.745 4.306 -12.763 1.00 69.69 74 ASP A N 1
ATOM 591 C CA . ASP A 1 74 ? -6.323 3.876 -11.479 1.00 69.69 74 ASP A CA 1
ATOM 592 C C . ASP A 1 74 ? -5.422 4.175 -10.255 1.00 69.69 74 ASP A C 1
ATOM 594 O O . ASP A 1 74 ? -5.226 3.327 -9.384 1.00 69.69 74 ASP A O 1
ATOM 598 N N . ASP A 1 75 ? -4.857 5.390 -10.205 1.00 69.81 75 ASP A N 1
ATOM 599 C CA . ASP A 1 75 ? -3.902 5.867 -9.187 1.00 69.81 75 ASP A CA 1
ATOM 600 C C . ASP A 1 75 ? -2.558 5.110 -9.126 1.00 69.81 75 ASP A C 1
ATOM 602 O O . ASP A 1 75 ? -1.791 5.238 -8.168 1.00 69.81 75 ASP A O 1
ATOM 606 N N . VAL A 1 76 ? -2.227 4.362 -10.180 1.00 75.12 76 VAL A N 1
ATOM 607 C CA . VAL A 1 76 ? -0.952 3.664 -10.364 1.00 75.12 76 VAL A CA 1
ATOM 608 C C . VAL A 1 76 ? -0.119 4.393 -11.412 1.00 75.12 76 VAL A C 1
ATOM 610 O O . VAL A 1 76 ? -0.585 4.667 -12.515 1.00 75.12 76 VAL A O 1
ATOM 613 N N . THR A 1 77 ? 1.142 4.677 -11.084 1.00 79.81 77 THR A N 1
ATOM 614 C CA . THR A 1 77 ? 2.124 5.170 -12.062 1.00 79.81 77 THR A CA 1
ATOM 615 C C . THR A 1 77 ? 2.834 3.987 -12.709 1.00 79.81 77 THR A C 1
ATOM 617 O O . THR A 1 77 ? 3.418 3.161 -12.010 1.00 79.81 77 THR A O 1
ATOM 620 N N . LEU A 1 78 ? 2.793 3.918 -14.036 1.00 79.12 78 LEU A N 1
ATOM 621 C CA . LEU A 1 78 ? 3.429 2.876 -14.834 1.00 79.12 78 LEU A CA 1
ATOM 622 C C . LEU A 1 78 ? 4.772 3.382 -15.370 1.00 79.12 78 LEU A C 1
ATOM 624 O O . LEU A 1 78 ? 4.873 4.488 -15.905 1.00 79.12 78 LEU A O 1
ATOM 628 N N . LEU A 1 79 ? 5.807 2.558 -15.225 1.00 81.12 79 LEU A N 1
ATOM 629 C CA . LEU A 1 79 ? 7.172 2.846 -15.659 1.00 81.12 79 LEU A CA 1
ATOM 630 C C . LEU A 1 79 ? 7.657 1.699 -16.542 1.00 81.12 79 LEU A C 1
ATOM 632 O O . LEU A 1 79 ? 7.421 0.535 -16.225 1.00 81.12 79 LEU A O 1
ATOM 636 N N . VAL A 1 80 ? 8.345 2.026 -17.633 1.00 77.88 80 VAL A N 1
ATOM 637 C CA . VAL A 1 80 ? 8.928 1.035 -18.543 1.00 77.88 80 VAL A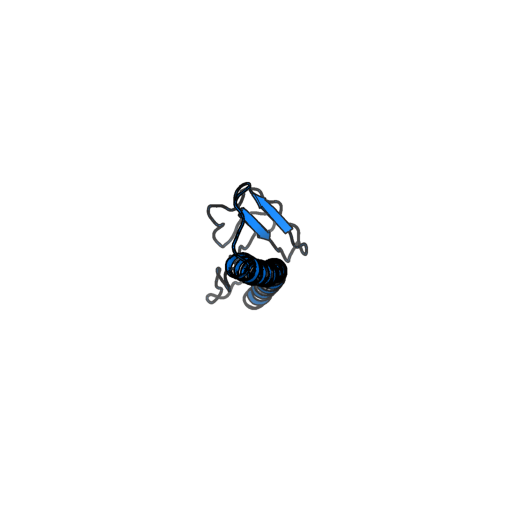 CA 1
ATOM 638 C C . VAL A 1 80 ? 10.441 1.111 -18.432 1.00 77.88 80 VAL A C 1
ATOM 640 O O . VAL A 1 80 ? 11.051 2.139 -18.749 1.00 77.88 80 VAL A O 1
ATOM 643 N N . TYR A 1 81 ? 11.045 0.011 -17.995 1.00 77.19 81 TYR A N 1
ATOM 644 C CA . TYR A 1 81 ? 12.491 -0.141 -17.896 1.00 77.19 81 TYR A CA 1
ATOM 645 C C . TYR A 1 81 ? 13.021 -0.977 -19.064 1.00 77.19 81 TYR A C 1
ATOM 647 O O . TYR A 1 81 ? 12.389 -1.929 -19.513 1.00 77.19 81 TYR A O 1
ATOM 655 N N . GLY A 1 82 ? 14.192 -0.596 -19.568 1.00 71.94 82 GLY A N 1
ATOM 656 C CA . GLY A 1 82 ? 14.949 -1.388 -20.529 1.00 71.94 82 GLY A CA 1
ATOM 657 C C . GLY A 1 82 ? 15.737 -2.525 -19.862 1.00 71.94 82 GLY A C 1
ATOM 658 O O . GLY A 1 82 ? 15.849 -2.559 -18.637 1.00 71.94 82 GLY A O 1
ATOM 659 N N . PRO A 1 83 ? 16.375 -3.403 -20.656 1.00 68.81 83 PRO A N 1
ATOM 660 C CA . PRO A 1 83 ? 17.055 -4.613 -20.168 1.00 68.81 83 PRO A CA 1
ATOM 661 C C . PRO A 1 83 ? 18.220 -4.347 -19.197 1.00 68.81 83 PRO A C 1
ATOM 663 O O . PRO A 1 83 ? 18.553 -5.194 -18.378 1.00 68.81 83 PRO A O 1
ATOM 666 N N . GLU A 1 84 ? 18.820 -3.157 -19.244 1.00 68.69 84 GLU A N 1
ATOM 667 C CA . GLU A 1 84 ? 19.895 -2.734 -18.330 1.00 68.69 84 GLU A CA 1
ATOM 668 C C . GLU A 1 84 ? 19.360 -2.049 -17.052 1.00 68.69 84 GLU A C 1
ATOM 670 O O . GLU A 1 84 ? 20.105 -1.371 -16.345 1.00 68.69 84 GLU A O 1
ATOM 675 N N . GLY A 1 85 ? 18.049 -2.124 -16.784 1.00 67.88 85 GLY A N 1
ATOM 676 C CA . GLY A 1 85 ? 17.396 -1.408 -15.679 1.00 67.88 85 GLY A CA 1
ATOM 677 C C . GLY A 1 85 ? 17.338 0.111 -15.878 1.00 67.8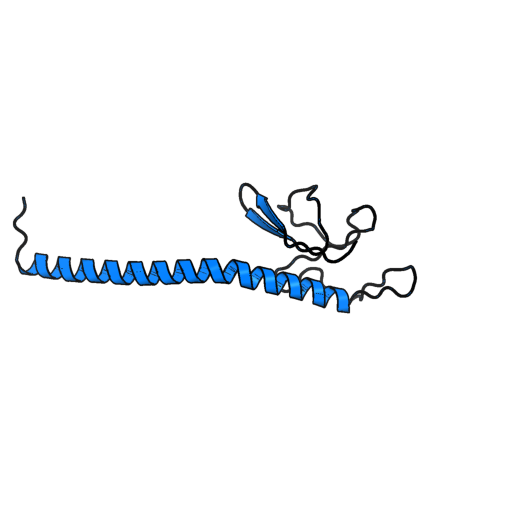8 85 GLY A C 1
ATOM 678 O O . GLY A 1 85 ? 17.136 0.866 -14.930 1.00 67.88 85 GLY A O 1
ATOM 679 N N . THR A 1 86 ? 17.543 0.586 -17.110 1.00 73.31 86 THR A N 1
ATOM 680 C CA . THR A 1 86 ? 17.459 2.014 -17.447 1.00 73.31 86 THR A CA 1
ATOM 681 C C . THR A 1 86 ? 16.005 2.398 -17.688 1.00 73.31 86 THR A C 1
ATOM 683 O O . THR A 1 86 ? 15.341 1.765 -18.507 1.00 73.31 86 THR A O 1
ATOM 686 N N . LEU A 1 87 ? 15.517 3.444 -17.015 1.00 74.56 87 LEU A N 1
ATOM 687 C CA . LEU A 1 87 ? 14.183 3.991 -17.261 1.00 74.56 87 LEU A CA 1
ATOM 688 C C . LEU A 1 87 ? 14.093 4.469 -18.717 1.00 74.56 87 LEU A C 1
ATOM 690 O O . LEU A 1 87 ? 14.795 5.401 -19.113 1.00 74.56 87 LEU A O 1
ATOM 694 N N . MET A 1 88 ? 13.253 3.811 -19.514 1.00 75.25 88 MET A N 1
ATOM 695 C CA . MET A 1 88 ? 13.023 4.175 -20.911 1.00 75.25 88 MET A CA 1
ATOM 696 C C . MET A 1 88 ? 11.856 5.151 -21.029 1.00 75.25 88 MET A C 1
ATOM 698 O O . MET A 1 88 ? 11.970 6.149 -21.740 1.00 75.25 88 MET A O 1
ATOM 702 N N . LEU A 1 89 ? 10.743 4.872 -20.341 1.00 76.12 89 LEU A N 1
ATOM 703 C CA . LEU A 1 89 ? 9.512 5.658 -20.436 1.00 76.12 89 LEU A CA 1
ATOM 704 C C . LEU A 1 89 ? 8.780 5.741 -19.093 1.00 76.12 89 LEU A C 1
ATOM 706 O O . LEU A 1 89 ? 8.841 4.825 -18.275 1.00 76.12 89 LEU A O 1
ATOM 710 N N . GLY A 1 90 ? 8.046 6.839 -18.906 1.00 73.31 90 GLY A N 1
ATOM 711 C CA . GLY A 1 90 ? 7.354 7.173 -17.662 1.00 73.31 90 GLY A CA 1
ATOM 712 C C . GLY A 1 90 ? 8.119 8.191 -16.813 1.00 73.31 90 GLY A C 1
ATOM 713 O O . GLY A 1 90 ? 9.215 8.628 -17.165 1.00 73.31 90 GLY A O 1
ATOM 714 N N . HIS A 1 91 ? 7.507 8.612 -15.707 1.00 76.00 91 HIS A N 1
ATOM 715 C CA . HIS A 1 91 ? 8.108 9.540 -14.750 1.00 76.00 91 HIS A CA 1
ATOM 716 C C . HIS A 1 91 ? 8.009 8.953 -13.348 1.00 76.00 91 HIS A C 1
ATOM 718 O O . HIS A 1 91 ? 6.908 8.749 -12.840 1.00 76.00 91 HIS A O 1
ATOM 724 N N . GLU A 1 92 ? 9.155 8.711 -12.716 1.00 76.19 92 GLU A N 1
ATOM 725 C CA . GLU A 1 92 ? 9.190 8.308 -11.312 1.00 76.19 92 GLU A CA 1
ATOM 726 C C . GLU A 1 92 ? 8.572 9.416 -10.435 1.00 76.19 92 GLU A C 1
ATOM 728 O O . GLU A 1 92 ? 8.911 10.597 -10.600 1.00 76.19 92 GLU A O 1
ATOM 733 N N . PRO A 1 93 ? 7.671 9.074 -9.495 1.00 75.62 93 PRO A N 1
ATOM 734 C CA . PRO A 1 93 ? 7.163 10.035 -8.523 1.00 75.62 93 PRO A CA 1
ATOM 735 C C . PRO A 1 93 ? 8.313 10.703 -7.755 1.00 75.62 93 PRO A C 1
ATOM 737 O O . PRO A 1 93 ? 9.274 10.040 -7.375 1.00 75.62 93 PRO A O 1
ATOM 740 N N . GLN A 1 94 ? 8.210 12.008 -7.466 1.00 70.88 94 GLN A N 1
ATOM 741 C CA . GLN A 1 94 ? 9.297 12.769 -6.814 1.00 70.88 94 GLN A CA 1
ATOM 742 C C . GLN A 1 94 ? 9.749 12.194 -5.459 1.00 70.88 94 GLN A C 1
ATOM 744 O O . GLN A 1 94 ? 10.875 12.443 -5.035 1.00 70.88 94 GLN A O 1
ATOM 749 N N . SER A 1 95 ? 8.873 11.463 -4.769 1.00 72.12 95 SER A N 1
ATOM 750 C CA . SER A 1 95 ? 9.125 10.832 -3.471 1.00 72.12 95 SER A CA 1
ATOM 751 C C . SER A 1 95 ? 9.483 9.342 -3.561 1.00 72.12 95 SER A C 1
ATOM 753 O O . SER A 1 95 ? 9.675 8.710 -2.521 1.00 72.12 95 SER A O 1
ATOM 755 N N . PHE A 1 96 ? 9.604 8.776 -4.767 1.00 76.00 96 PHE A N 1
ATOM 756 C CA . PHE A 1 96 ? 10.019 7.388 -4.952 1.00 76.00 96 PHE A CA 1
ATOM 757 C C . PHE A 1 96 ? 11.536 7.235 -4.711 1.00 76.00 96 PHE A C 1
ATOM 759 O O . PHE A 1 96 ? 12.328 8.026 -5.238 1.00 76.00 96 PHE A O 1
ATOM 766 N N . PRO A 1 97 ? 11.980 6.253 -3.904 1.00 71.75 97 PRO A N 1
ATOM 767 C CA . PRO A 1 97 ? 13.395 6.064 -3.615 1.00 71.75 97 PRO A CA 1
ATOM 768 C C . PRO A 1 97 ? 14.184 5.657 -4.866 1.00 71.75 97 PRO A C 1
ATOM 770 O O . PRO A 1 97 ? 13.981 4.583 -5.439 1.00 71.75 97 PRO A O 1
ATOM 773 N N . GLN A 1 98 ? 15.139 6.510 -5.249 1.00 64.62 98 GLN A N 1
ATOM 774 C CA . GLN A 1 98 ? 16.074 6.231 -6.340 1.00 64.62 98 GLN A CA 1
ATOM 775 C C . GLN A 1 98 ? 16.945 5.010 -5.997 1.00 64.62 98 GLN A C 1
ATOM 777 O O . GLN A 1 98 ? 17.448 4.905 -4.877 1.00 64.62 98 GLN A O 1
ATOM 782 N N . ASN A 1 99 ? 17.155 4.116 -6.972 1.00 64.25 99 ASN A N 1
ATOM 783 C CA . ASN A 1 99 ? 17.839 2.811 -6.852 1.00 64.25 99 ASN A CA 1
ATOM 784 C C . ASN A 1 99 ? 17.059 1.693 -6.138 1.00 64.25 99 ASN A C 1
ATOM 786 O O . ASN A 1 99 ? 17.659 0.809 -5.519 1.00 64.25 99 ASN A O 1
ATOM 790 N N . THR A 1 100 ? 15.733 1.682 -6.245 1.00 69.06 100 THR A N 1
ATOM 791 C CA . THR A 1 100 ? 14.952 0.504 -5.854 1.00 69.06 100 THR A CA 1
ATOM 792 C C . THR A 1 100 ? 15.250 -0.666 -6.797 1.00 69.06 100 THR A C 1
ATOM 794 O O . THR A 1 100 ? 15.034 -0.565 -8.001 1.00 69.06 100 THR A O 1
ATOM 797 N N . ALA A 1 101 ? 15.721 -1.792 -6.255 1.00 68.88 101 ALA A N 1
ATOM 798 C CA . ALA A 1 101 ? 15.899 -3.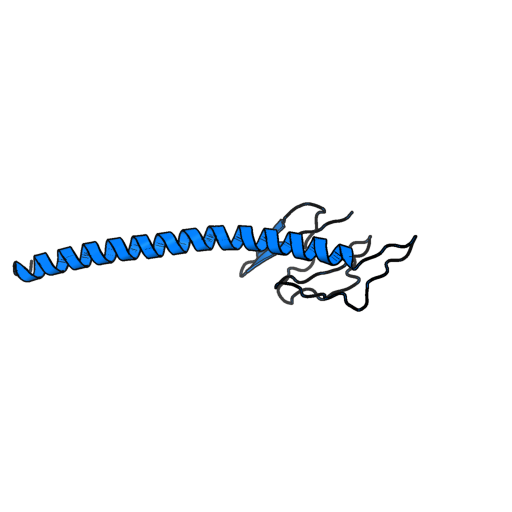019 -7.026 1.00 68.88 101 ALA A CA 1
ATOM 799 C C . ALA A 1 101 ? 14.538 -3.684 -7.287 1.00 68.88 101 ALA A C 1
ATOM 801 O O . ALA A 1 101 ? 13.953 -4.293 -6.390 1.00 68.88 101 ALA A O 1
ATOM 802 N N . LEU A 1 102 ? 14.042 -3.567 -8.517 1.00 73.00 102 LEU A N 1
ATOM 803 C CA . LEU A 1 102 ? 12.828 -4.246 -8.961 1.00 73.00 102 LEU A CA 1
ATOM 804 C C . LEU A 1 102 ? 13.087 -5.751 -9.109 1.00 73.00 102 LEU A C 1
ATOM 806 O O . LEU A 1 102 ? 14.191 -6.184 -9.440 1.00 73.00 102 LEU A O 1
ATOM 810 N N . ARG A 1 103 ? 12.078 -6.554 -8.780 1.00 68.31 103 ARG A N 1
ATOM 811 C CA . ARG A 1 103 ? 12.109 -8.015 -8.863 1.00 68.31 103 ARG A CA 1
ATOM 812 C C . ARG A 1 103 ? 10.850 -8.445 -9.585 1.00 68.31 103 ARG A C 1
ATOM 814 O O . ARG A 1 103 ? 9.753 -8.175 -9.098 1.00 68.31 103 ARG A O 1
ATOM 821 N N . SER A 1 104 ? 11.045 -9.114 -10.713 1.00 70.69 104 SER A N 1
ATOM 822 C CA . SER A 1 104 ? 9.962 -9.634 -11.533 1.00 70.69 104 SER A CA 1
ATOM 823 C C . SER A 1 104 ? 9.076 -10.592 -10.741 1.00 70.69 104 SER A C 1
ATOM 825 O O . SER A 1 104 ? 9.570 -11.465 -10.027 1.00 70.69 104 SER A O 1
ATOM 827 N N . ASP A 1 105 ? 7.770 -10.456 -10.944 1.00 68.75 105 ASP A N 1
ATOM 828 C CA . ASP A 1 105 ? 6.699 -11.289 -10.397 1.00 68.75 105 ASP A CA 1
ATOM 829 C C . ASP A 1 105 ? 6.622 -11.319 -8.856 1.00 68.75 105 ASP A C 1
ATOM 831 O O . ASP A 1 105 ? 6.018 -12.210 -8.260 1.00 68.75 105 ASP A O 1
ATOM 835 N N . GLU A 1 106 ? 7.215 -10.325 -8.183 1.00 70.06 106 GLU A N 1
ATOM 836 C CA . GLU A 1 106 ? 7.144 -10.170 -6.729 1.00 70.06 106 GLU A CA 1
ATOM 837 C C . GLU A 1 106 ? 6.493 -8.830 -6.363 1.00 70.06 106 GLU A C 1
ATOM 839 O O . GLU A 1 106 ? 6.923 -7.761 -6.798 1.00 70.06 106 GLU A O 1
ATOM 844 N N . HIS A 1 107 ? 5.463 -8.876 -5.513 1.00 71.06 107 HIS A N 1
ATOM 845 C CA . HIS A 1 107 ? 4.930 -7.673 -4.879 1.00 71.06 107 HIS A CA 1
ATOM 846 C C . HIS A 1 107 ? 5.905 -7.186 -3.810 1.00 71.06 107 HIS A C 1
ATOM 848 O O . HIS A 1 107 ? 6.134 -7.862 -2.805 1.00 71.06 107 HIS A O 1
ATOM 854 N N . GLN A 1 108 ? 6.444 -5.988 -4.002 1.00 74.56 108 GLN A N 1
ATOM 855 C CA . GLN A 1 108 ? 7.367 -5.369 -3.065 1.00 74.56 108 GLN A CA 1
ATOM 856 C C . GLN A 1 108 ? 6.700 -4.201 -2.352 1.00 74.56 108 GLN A C 1
ATOM 858 O O . GLN A 1 108 ? 6.135 -3.307 -2.976 1.00 74.56 108 GLN A O 1
ATOM 863 N N . SER A 1 109 ? 6.800 -4.198 -1.025 1.00 75.12 109 SER A N 1
ATOM 864 C CA . SER A 1 109 ? 6.480 -3.036 -0.202 1.00 75.12 109 SER A CA 1
ATOM 865 C C . SER A 1 109 ? 7.775 -2.340 0.200 1.00 75.12 109 SER A C 1
ATOM 867 O O . SER A 1 109 ? 8.636 -2.963 0.821 1.00 75.12 109 SER A O 1
ATOM 869 N N . ILE A 1 110 ? 7.917 -1.063 -0.148 1.00 74.94 110 ILE A N 1
ATOM 870 C CA . ILE A 1 110 ? 9.083 -0.250 0.203 1.00 74.94 110 ILE A CA 1
ATOM 871 C C . ILE A 1 110 ? 8.639 0.793 1.214 1.00 74.94 110 ILE A C 1
ATOM 873 O O . ILE A 1 110 ? 7.955 1.763 0.879 1.00 74.94 110 ILE A O 1
ATOM 877 N N . ASP A 1 111 ? 9.046 0.583 2.459 1.00 67.12 111 ASP A N 1
ATOM 878 C CA . ASP A 1 111 ? 8.779 1.518 3.541 1.00 67.12 111 ASP A CA 1
ATOM 879 C C . ASP A 1 111 ? 9.832 2.629 3.524 1.00 67.12 111 ASP A C 1
ATOM 881 O O . ASP A 1 111 ? 11.011 2.419 3.820 1.00 67.12 111 ASP A O 1
ATOM 885 N N . THR A 1 112 ? 9.400 3.837 3.184 1.00 67.25 112 THR A N 1
ATOM 886 C CA . THR A 1 112 ? 10.174 5.062 3.394 1.00 67.25 112 THR A CA 1
ATOM 887 C C . THR A 1 112 ? 9.778 5.667 4.742 1.00 67.25 112 THR A C 1
ATOM 889 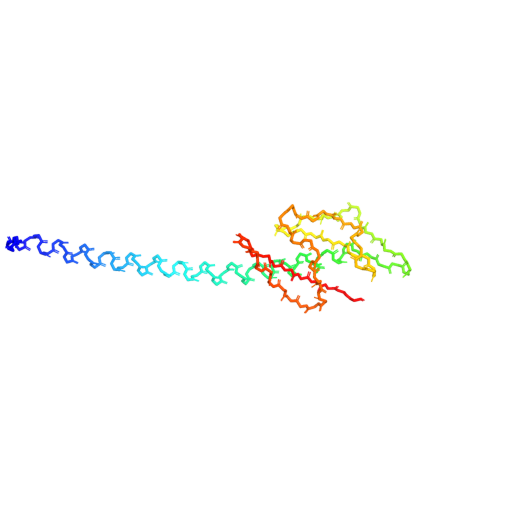O O . THR A 1 112 ? 8.717 5.375 5.284 1.00 67.25 112 THR A O 1
ATOM 892 N N . THR A 1 113 ? 10.595 6.565 5.297 1.00 60.44 113 THR A N 1
ATOM 893 C CA . THR A 1 113 ? 10.333 7.230 6.592 1.00 60.44 113 THR A CA 1
ATOM 894 C C . THR A 1 113 ? 8.963 7.924 6.680 1.00 60.44 113 THR A C 1
ATOM 896 O O . THR A 1 113 ? 8.479 8.172 7.783 1.00 60.44 113 THR A O 1
ATOM 899 N N . LEU A 1 114 ? 8.359 8.272 5.539 1.00 60.25 114 LEU A N 1
ATOM 900 C CA . LEU A 1 114 ? 7.092 9.001 5.444 1.00 60.25 114 LEU A CA 1
ATOM 901 C C . LEU A 1 114 ? 5.992 8.241 4.688 1.00 60.25 114 LEU A C 1
ATOM 903 O O . LEU A 1 114 ? 4.828 8.426 5.025 1.00 60.25 114 LEU A O 1
ATOM 907 N N . ASP A 1 115 ? 6.350 7.375 3.736 1.00 68.88 115 ASP A N 1
ATOM 908 C CA . ASP A 1 115 ? 5.413 6.759 2.791 1.00 68.88 115 ASP A CA 1
ATOM 909 C C . ASP A 1 115 ? 5.736 5.275 2.579 1.00 68.88 115 ASP A C 1
ATOM 911 O O . ASP A 1 115 ? 6.905 4.887 2.537 1.00 68.88 115 ASP A O 1
ATOM 915 N N . GLN A 1 116 ? 4.697 4.460 2.398 1.00 72.88 116 GLN A N 1
ATOM 916 C CA . GLN A 1 116 ? 4.808 3.059 1.993 1.00 72.88 116 GLN A CA 1
ATOM 917 C C . GLN A 1 116 ? 4.461 2.937 0.507 1.00 72.88 116 GLN A C 1
ATOM 919 O O . GLN A 1 116 ? 3.335 3.228 0.102 1.00 72.88 116 GLN A O 1
ATOM 924 N N . TRP A 1 117 ? 5.416 2.474 -0.298 1.00 77.62 117 TRP A N 1
ATOM 925 C CA . TRP A 1 117 ? 5.232 2.244 -1.730 1.00 77.62 117 TRP A CA 1
ATOM 926 C C . TRP A 1 117 ? 4.943 0.776 -2.004 1.00 77.62 117 TRP A C 1
ATOM 928 O O . TRP A 1 117 ? 5.576 -0.100 -1.418 1.00 77.62 117 TRP A O 1
ATOM 938 N N . GLN A 1 118 ? 4.009 0.507 -2.912 1.00 77.44 118 GLN A N 1
ATOM 939 C CA . GLN A 1 118 ? 3.768 -0.827 -3.453 1.00 77.44 118 GLN A CA 1
ATOM 940 C C . GLN A 1 118 ? 4.294 -0.860 -4.880 1.00 77.44 118 GLN A C 1
ATOM 942 O O . GLN A 1 118 ? 3.942 -0.003 -5.688 1.00 77.44 118 GLN A O 1
ATOM 947 N N . VAL A 1 119 ? 5.140 -1.837 -5.174 1.00 79.50 119 VAL A N 1
ATOM 948 C CA . VAL A 1 119 ? 5.769 -1.999 -6.479 1.00 79.50 119 VAL A CA 1
ATOM 949 C C . VAL A 1 119 ? 5.519 -3.414 -6.965 1.00 79.50 119 VAL A C 1
ATOM 951 O O . VAL A 1 119 ? 5.605 -4.373 -6.198 1.00 79.50 119 VAL A O 1
ATOM 954 N N . TYR A 1 120 ? 5.175 -3.530 -8.238 1.00 74.19 120 TYR A N 1
ATOM 955 C CA . TYR A 1 120 ? 4.984 -4.801 -8.907 1.00 74.19 120 TYR A CA 1
ATOM 956 C C . TYR A 1 120 ? 5.595 -4.696 -10.295 1.00 74.19 120 TYR A C 1
ATOM 958 O O . TYR A 1 120 ? 5.317 -3.749 -11.028 1.00 74.19 120 TYR A O 1
ATOM 966 N N . ASP A 1 121 ? 6.456 -5.652 -10.603 1.00 76.25 121 ASP A N 1
ATOM 967 C CA . ASP A 1 121 ? 7.184 -5.740 -11.858 1.00 76.25 121 ASP A CA 1
ATOM 968 C C . ASP A 1 121 ? 6.834 -7.072 -12.523 1.00 76.25 121 ASP A C 1
ATOM 970 O O . ASP A 1 121 ? 6.667 -8.082 -11.838 1.00 76.25 121 ASP A O 1
ATOM 974 N N . LEU A 1 122 ? 6.681 -7.081 -13.842 1.00 66.25 122 LEU A N 1
ATOM 975 C CA . LEU A 1 122 ? 6.202 -8.240 -14.593 1.00 66.25 122 LEU A CA 1
ATOM 976 C C . LEU A 1 122 ? 7.017 -8.394 -15.880 1.00 66.25 122 LEU A C 1
ATOM 978 O O . LEU A 1 122 ? 6.454 -8.353 -16.963 1.00 66.25 122 LEU A O 1
ATOM 982 N N . TYR A 1 123 ? 8.341 -8.544 -15.777 1.00 62.03 123 TYR A N 1
ATOM 983 C CA . TYR A 1 123 ? 9.198 -9.141 -16.813 1.00 62.03 123 TYR A CA 1
ATOM 984 C C . TYR A 1 123 ? 10.658 -9.293 -16.330 1.00 62.03 123 TYR A C 1
ATOM 986 O O . TYR A 1 123 ? 11.096 -8.574 -15.438 1.00 62.03 123 TYR A O 1
ATOM 994 N N . THR A 1 124 ? 11.429 -10.203 -16.942 1.00 47.44 124 THR A N 1
ATOM 995 C CA . THR A 1 124 ? 12.905 -10.290 -16.850 1.00 47.44 124 THR A CA 1
ATOM 996 C C . THR A 1 124 ? 13.511 -10.172 -18.238 1.00 47.44 124 THR A C 1
ATOM 998 O O . THR A 1 124 ? 12.988 -10.854 -19.147 1.00 47.44 124 THR A O 1
#

Foldseek 3Di:
DDDDDPVRVVVVVVVVVVVVVVVVVVVVVVVVCVVCVVVVVVVQQVVLVVVLVVQWDDPDPDIDGHPPRDCADPNDGHWDADPVRHTPDGDDDPPDDPPDDDDAPDWDWDDDPVDIDTDHHHDD

pLDDT: mean 73.67, std 10.65, range [46.12, 96.31]

Secondary structure (DSSP, 8-state):
-----HHHHHHHHHHHHHHHHHHHHHHHHHHHHHHHHHHHHHHHHHHHHHHHHTTEE--TTS-EE-TT--SEETTEE--EE-TTS-EEES---TTSPTT----BT-EEEEE-SS-EEEEEB---